Prot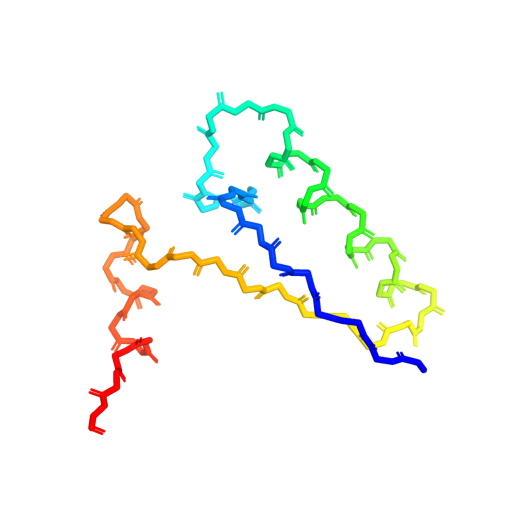ein AF-A0A4U3B1U0-F1 (afdb_monomer)

Sequence (58 aa):
MNILFAVSECVPFVKSGGLADVAGALPKELKKLGVDVRIILPNYSLIPQKLRDGCTLH

Organism: NCBI:txid1890302

pLDDT: mean 92.67, std 8.61, range [52.62, 97.94]

Structure (mmCIF, N/CA/C/O backbone):
data_AF-A0A4U3B1U0-F1
#
_entry.id   AF-A0A4U3B1U0-F1
#
loop_
_atom_site.group_PDB
_atom_site.id
_atom_site.type_symbol
_atom_site.label_atom_id
_atom_site.label_alt_id
_atom_site.label_comp_id
_atom_site.label_asym_id
_atom_site.label_entity_id
_atom_site.label_seq_id
_atom_site.pdbx_PDB_ins_code
_atom_site.Cartn_x
_atom_site.Cartn_y
_atom_site.Cartn_z
_atom_site.occupancy
_atom_site.B_iso_or_equiv
_atom_site.auth_seq_id
_atom_site.auth_comp_id
_atom_site.auth_asym_id
_atom_site.auth_atom_id
_atom_site.pdbx_PDB_model_num
ATOM 1 N N . MET A 1 1 ? -18.081 1.848 7.164 1.00 91.69 1 MET A N 1
ATOM 2 C CA . MET A 1 1 ? -17.726 2.493 5.880 1.00 91.69 1 MET A CA 1
ATOM 3 C C . MET A 1 1 ? -16.575 1.705 5.283 1.00 91.69 1 MET A C 1
ATOM 5 O O . MET A 1 1 ? -15.658 1.393 6.033 1.00 91.69 1 MET A O 1
ATOM 9 N N . ASN A 1 2 ? -16.643 1.377 3.991 1.00 96.56 2 ASN A N 1
ATOM 10 C CA . ASN A 1 2 ? -15.653 0.532 3.319 1.00 96.56 2 ASN A CA 1
ATOM 11 C C . ASN A 1 2 ? -14.870 1.381 2.315 1.00 96.56 2 ASN A C 1
ATOM 13 O O . ASN A 1 2 ? -15.487 2.073 1.506 1.00 96.56 2 ASN A O 1
ATOM 17 N N . ILE A 1 3 ? -13.538 1.337 2.369 1.00 97.44 3 ILE A N 1
ATOM 18 C CA . ILE A 1 3 ? -12.657 2.133 1.506 1.00 97.44 3 ILE A CA 1
ATOM 19 C C . ILE A 1 3 ? -11.639 1.224 0.812 1.00 97.44 3 ILE A C 1
ATOM 21 O O . ILE A 1 3 ? -10.946 0.440 1.457 1.00 97.44 3 ILE A O 1
ATOM 25 N N . LEU A 1 4 ? -11.502 1.372 -0.506 1.00 97.38 4 LEU A N 1
ATOM 26 C CA . LEU A 1 4 ? -10.441 0.743 -1.289 1.00 97.38 4 LEU A CA 1
ATOM 27 C C . LEU A 1 4 ? -9.509 1.823 -1.847 1.00 97.38 4 LEU A C 1
ATOM 29 O O . LEU A 1 4 ? -9.921 2.644 -2.661 1.00 97.38 4 LEU A O 1
ATOM 33 N N . PHE A 1 5 ? -8.250 1.803 -1.423 1.00 97.25 5 PHE A N 1
ATOM 34 C CA . PHE A 1 5 ? -7.196 2.647 -1.976 1.00 97.25 5 PHE A CA 1
ATOM 35 C C . PHE A 1 5 ? -6.620 1.980 -3.221 1.00 97.25 5 PHE A C 1
ATOM 37 O O . PHE A 1 5 ? -5.996 0.927 -3.115 1.00 97.25 5 PHE A O 1
ATOM 44 N N . ALA A 1 6 ? -6.801 2.600 -4.384 1.00 96.88 6 ALA A N 1
ATOM 45 C CA . ALA A 1 6 ? -6.108 2.220 -5.610 1.00 96.88 6 ALA A CA 1
ATOM 46 C C . ALA A 1 6 ? -4.882 3.120 -5.790 1.00 96.88 6 ALA A C 1
ATOM 48 O O . ALA A 1 6 ? -5.021 4.327 -5.983 1.00 96.88 6 ALA A O 1
ATOM 49 N N . VAL A 1 7 ? -3.685 2.543 -5.684 1.00 97.00 7 VAL A N 1
ATOM 50 C CA . VAL A 1 7 ? -2.417 3.287 -5.710 1.00 97.00 7 VAL A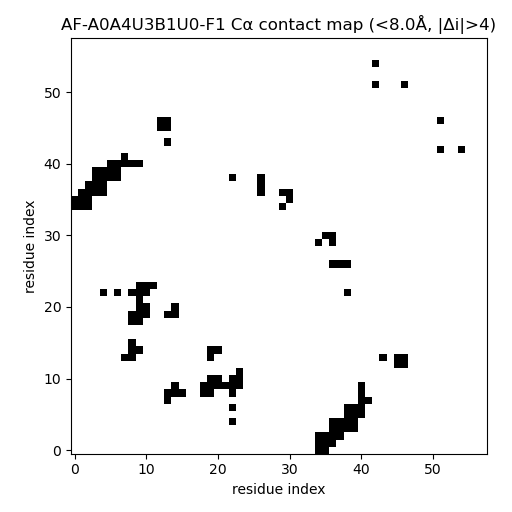 CA 1
ATOM 51 C C . VAL A 1 7 ? -1.400 2.604 -6.617 1.00 97.00 7 VAL A C 1
ATOM 53 O O . VAL A 1 7 ? -1.409 1.386 -6.780 1.00 97.00 7 VAL A O 1
ATOM 56 N N . SER A 1 8 ? -0.496 3.387 -7.201 1.00 96.38 8 SER A N 1
ATOM 57 C CA . SER A 1 8 ? 0.641 2.862 -7.966 1.00 96.38 8 SER A CA 1
ATOM 58 C C . SER A 1 8 ? 1.810 2.436 -7.074 1.00 96.38 8 SER A C 1
ATOM 60 O O . SER A 1 8 ? 2.634 1.631 -7.493 1.00 96.38 8 SER A O 1
ATOM 62 N N . GLU A 1 9 ? 1.894 2.945 -5.843 1.00 96.00 9 GLU A N 1
ATOM 63 C CA . GLU A 1 9 ? 2.988 2.660 -4.916 1.00 96.00 9 GLU A CA 1
ATOM 64 C C . GLU A 1 9 ? 2.515 2.610 -3.457 1.00 96.00 9 GLU A C 1
ATOM 66 O O . GLU A 1 9 ? 1.589 3.318 -3.063 1.00 96.00 9 GLU A O 1
ATOM 71 N N . CYS A 1 10 ? 3.136 1.745 -2.652 1.00 96.94 10 CYS A N 1
ATOM 72 C CA . CYS A 1 10 ? 2.833 1.556 -1.235 1.00 96.94 10 CYS A CA 1
ATOM 73 C C . CYS A 1 10 ? 4.000 0.864 -0.524 1.00 96.94 10 CYS A C 1
ATOM 75 O O . CYS A 1 10 ? 4.439 -0.212 -0.940 1.00 96.94 10 CYS A O 1
ATOM 77 N N . VAL A 1 11 ? 4.453 1.416 0.604 1.00 95.12 11 VAL A N 1
ATOM 78 C CA . VAL A 1 11 ? 5.450 0.737 1.446 1.00 95.12 11 VAL A CA 1
ATOM 79 C C . VAL A 1 11 ? 4.836 -0.474 2.173 1.00 95.12 11 VAL A C 1
ATOM 81 O O . VAL A 1 11 ? 3.676 -0.410 2.589 1.00 95.12 11 VAL A O 1
ATOM 84 N N . PRO A 1 12 ? 5.578 -1.583 2.366 1.00 92.81 12 PRO A N 1
ATOM 85 C CA . PRO A 1 12 ? 6.982 -1.803 2.001 1.00 92.81 12 PRO A CA 1
ATOM 86 C C . PRO A 1 12 ? 7.181 -2.420 0.601 1.00 92.81 12 PRO A C 1
ATOM 88 O O . PRO A 1 12 ? 8.277 -2.876 0.300 1.00 92.81 12 PRO A O 1
ATOM 91 N N . PHE A 1 13 ? 6.144 -2.487 -0.237 1.00 93.00 13 PHE A N 1
ATOM 92 C CA . PHE A 1 13 ? 6.186 -3.237 -1.496 1.00 93.00 13 PHE A CA 1
ATOM 93 C C . PHE A 1 13 ? 6.829 -2.455 -2.640 1.00 93.00 13 PHE A C 1
ATOM 95 O O . PHE A 1 13 ? 7.727 -2.961 -3.306 1.00 93.00 13 PHE A O 1
ATOM 102 N N . VAL A 1 14 ? 6.362 -1.230 -2.882 1.00 94.75 14 VAL A N 1
ATOM 103 C CA . VAL A 1 14 ? 6.781 -0.402 -4.019 1.00 94.75 14 VAL A CA 1
ATOM 104 C C . VAL A 1 14 ? 6.909 1.038 -3.561 1.00 94.75 14 VAL A C 1
ATOM 106 O O . VAL A 1 14 ? 5.969 1.585 -2.986 1.00 94.75 14 VAL A O 1
ATOM 109 N N . LYS A 1 15 ? 8.062 1.654 -3.822 1.00 94.94 15 LYS A N 1
ATOM 110 C CA . LYS A 1 15 ? 8.330 3.053 -3.489 1.00 94.94 15 LYS A CA 1
ATOM 111 C C . LYS A 1 15 ? 9.141 3.711 -4.595 1.00 94.94 15 LYS A C 1
ATOM 113 O O . LYS A 1 15 ? 10.284 3.331 -4.826 1.00 94.94 15 LYS A O 1
ATOM 118 N N . SER A 1 16 ? 8.558 4.720 -5.227 1.00 93.75 16 SER A N 1
ATOM 119 C CA . SER A 1 16 ? 9.255 5.669 -6.094 1.00 93.75 16 SER A CA 1
ATOM 120 C C . SER A 1 16 ? 9.270 7.076 -5.490 1.00 93.75 16 SER A C 1
ATOM 122 O O . SER A 1 16 ? 10.244 7.800 -5.679 1.00 93.75 16 SER A O 1
ATOM 124 N N . GLY A 1 17 ? 8.255 7.442 -4.693 1.00 93.19 17 GLY A N 1
ATOM 125 C CA . GLY A 1 17 ? 8.160 8.759 -4.067 1.00 93.19 17 GLY A CA 1
ATOM 126 C C . GLY A 1 17 ? 7.371 8.792 -2.755 1.00 93.19 17 GLY A C 1
ATOM 127 O O . GLY A 1 17 ? 7.372 7.841 -1.963 1.00 93.19 17 GLY A O 1
ATOM 128 N N . GLY A 1 18 ? 6.755 9.951 -2.498 1.00 96.50 18 GLY A N 1
ATOM 129 C CA . GLY A 1 18 ? 6.015 10.241 -1.265 1.00 96.50 18 GLY A CA 1
ATOM 130 C C . GLY A 1 18 ? 4.600 9.658 -1.222 1.00 96.50 18 GLY A C 1
ATOM 131 O O . GLY A 1 18 ? 4.048 9.498 -0.133 1.00 96.50 18 GLY A O 1
ATOM 132 N N . LEU A 1 19 ? 4.015 9.279 -2.368 1.00 96.19 19 LEU A N 1
ATOM 133 C CA . LEU A 1 19 ? 2.708 8.613 -2.388 1.00 96.19 19 LEU A CA 1
ATOM 134 C C . LEU A 1 19 ? 2.794 7.264 -1.658 1.00 96.19 19 LEU A C 1
ATOM 136 O O . LEU A 1 19 ? 1.885 6.933 -0.900 1.00 96.19 19 LEU A O 1
ATOM 140 N N . ALA A 1 20 ? 3.907 6.539 -1.789 1.00 96.25 20 ALA A N 1
ATOM 141 C CA . ALA A 1 20 ? 4.112 5.262 -1.112 1.00 96.25 20 ALA A CA 1
ATOM 142 C C . ALA A 1 20 ? 4.061 5.378 0.420 1.00 96.25 20 ALA A C 1
ATOM 144 O O . ALA A 1 20 ? 3.561 4.465 1.081 1.00 96.25 20 ALA A O 1
ATOM 145 N N . ASP A 1 21 ? 4.561 6.486 0.979 1.00 96.81 21 ASP A N 1
ATOM 146 C CA . ASP A 1 21 ? 4.550 6.735 2.425 1.00 96.81 21 ASP A CA 1
ATOM 147 C C . ASP A 1 21 ? 3.129 7.007 2.914 1.00 96.81 21 ASP A C 1
ATOM 149 O O . ASP A 1 21 ? 2.686 6.421 3.902 1.00 96.81 21 ASP A O 1
ATOM 153 N N . VAL A 1 22 ? 2.380 7.833 2.178 1.00 96.38 22 VAL A N 1
ATOM 154 C CA . VAL A 1 22 ? 0.980 8.140 2.495 1.00 96.38 22 VAL A CA 1
ATOM 155 C C . VAL A 1 22 ? 0.112 6.888 2.373 1.00 96.38 22 VAL A C 1
ATOM 157 O O . VAL A 1 22 ? -0.634 6.570 3.300 1.00 96.38 22 VAL A O 1
ATOM 160 N N . ALA A 1 23 ? 0.251 6.139 1.276 1.00 96.69 23 ALA A N 1
ATOM 161 C CA . ALA A 1 23 ? -0.473 4.893 1.036 1.00 96.69 23 ALA A CA 1
ATOM 162 C C . ALA A 1 23 ? -0.146 3.812 2.080 1.00 96.69 23 ALA A C 1
ATOM 164 O O . ALA A 1 23 ? -0.997 2.986 2.401 1.00 96.69 23 ALA A O 1
ATOM 165 N N . GLY A 1 24 ? 1.058 3.833 2.656 1.00 95.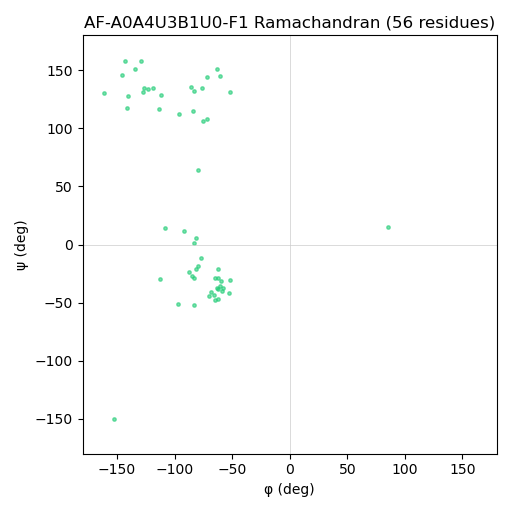12 24 GLY A N 1
ATOM 166 C CA . GLY A 1 24 ? 1.442 2.925 3.733 1.00 95.12 24 GLY A CA 1
ATOM 167 C C . GLY A 1 24 ? 1.033 3.378 5.138 1.00 95.12 24 GLY A C 1
ATOM 168 O O . GLY A 1 24 ? 0.879 2.522 6.013 1.00 95.12 24 GLY A O 1
ATOM 169 N N . ALA A 1 25 ? 0.882 4.682 5.386 1.00 97.31 25 ALA A N 1
ATOM 170 C CA . ALA A 1 25 ? 0.599 5.235 6.714 1.00 97.31 25 ALA A CA 1
ATOM 171 C C . ALA A 1 25 ? -0.894 5.513 6.945 1.00 97.31 25 ALA A C 1
ATOM 173 O O . ALA A 1 25 ? -1.462 5.039 7.928 1.00 97.31 25 ALA A O 1
ATOM 174 N N . LEU A 1 26 ? -1.557 6.228 6.032 1.00 96.94 26 LEU A N 1
ATOM 175 C CA . LEU A 1 26 ? -2.936 6.684 6.229 1.00 96.94 26 LEU A CA 1
ATOM 176 C C . LEU A 1 26 ? -3.941 5.523 6.376 1.00 96.94 26 LEU A C 1
ATOM 178 O O . LEU A 1 26 ? -4.717 5.542 7.335 1.00 96.94 26 LEU A O 1
ATOM 182 N N . PRO A 1 27 ? -3.925 4.473 5.528 1.00 96.31 27 PRO A N 1
ATOM 183 C CA . PRO A 1 27 ? -4.820 3.330 5.709 1.00 96.31 27 PRO A CA 1
ATOM 184 C C . PRO A 1 27 ? -4.633 2.622 7.056 1.00 96.31 27 PRO A C 1
ATOM 186 O O . PRO A 1 27 ? -5.600 2.122 7.628 1.00 96.31 27 PRO A O 1
ATOM 189 N N . LYS A 1 28 ? -3.414 2.607 7.615 1.00 95.75 28 LYS A N 1
ATOM 190 C CA . LYS A 1 28 ? -3.176 2.023 8.945 1.00 95.75 28 LYS A CA 1
ATOM 191 C C . LYS A 1 28 ? -3.885 2.816 1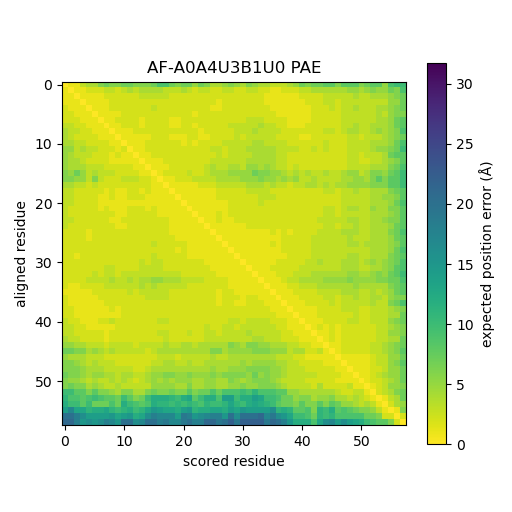0.037 1.00 95.75 28 LYS A C 1
ATOM 193 O O . LYS A 1 28 ? -4.506 2.204 10.903 1.00 95.75 28 LYS A O 1
ATOM 198 N N . GLU A 1 29 ? -3.836 4.145 9.985 1.00 97.19 29 GLU A N 1
ATOM 199 C CA . GLU A 1 29 ? -4.534 4.994 10.958 1.00 97.19 29 GLU A CA 1
ATOM 200 C C . GLU A 1 29 ? -6.057 4.909 10.800 1.00 97.19 29 GLU A C 1
ATOM 202 O O . GLU A 1 29 ? -6.766 4.751 11.792 1.00 97.19 29 GLU A O 1
ATOM 207 N N . LEU A 1 30 ? -6.574 4.889 9.566 1.00 96.88 30 LEU A N 1
ATOM 208 C CA . LEU A 1 30 ? -8.007 4.682 9.313 1.00 96.88 30 LEU A CA 1
ATOM 209 C C . LEU A 1 30 ? -8.504 3.347 9.881 1.00 96.88 30 LEU A C 1
ATOM 211 O O . LEU A 1 30 ? -9.580 3.285 10.477 1.00 96.88 30 LEU A O 1
ATOM 215 N N . LYS A 1 31 ? -7.699 2.286 9.762 1.00 96.56 31 LYS A N 1
ATOM 216 C CA . LYS A 1 31 ? -8.025 0.982 10.344 1.00 96.56 31 LYS A CA 1
ATOM 217 C C . LYS A 1 31 ? -8.127 1.036 11.872 1.00 96.56 31 LYS A C 1
ATOM 219 O O . LYS A 1 31 ? -9.017 0.403 12.433 1.00 96.56 31 LYS A O 1
ATOM 224 N N . LYS A 1 32 ? -7.268 1.810 12.553 1.00 97.19 32 LYS A N 1
ATOM 225 C CA . LYS A 1 32 ? -7.348 2.013 14.017 1.00 97.19 32 LYS A CA 1
ATOM 226 C C . LYS A 1 32 ? -8.625 2.740 14.440 1.00 97.19 32 LYS A C 1
ATOM 228 O O . LYS A 1 32 ? -9.121 2.497 15.532 1.00 97.19 32 LYS A O 1
ATOM 233 N N . LEU A 1 33 ? -9.172 3.587 13.569 1.00 97.12 33 LEU A N 1
ATOM 234 C CA . LEU A 1 33 ? -10.451 4.273 13.777 1.00 97.12 33 LEU A CA 1
ATOM 235 C C . LEU A 1 33 ? -11.675 3.394 13.444 1.00 97.12 33 LEU A C 1
ATOM 237 O O . LEU A 1 33 ? -12.801 3.883 13.469 1.00 97.12 33 LEU A O 1
ATOM 241 N N . GLY A 1 34 ? -11.480 2.108 13.130 1.00 96.88 34 GLY A N 1
ATOM 242 C CA . GLY A 1 34 ? -12.563 1.157 12.862 1.00 96.88 34 GLY A CA 1
ATOM 243 C C . GLY A 1 34 ? -13.078 1.156 11.419 1.00 96.88 34 GLY A C 1
ATOM 244 O O . GLY A 1 34 ? -14.148 0.610 11.152 1.00 96.88 34 GLY A O 1
ATOM 245 N N . VAL A 1 35 ? -12.347 1.755 10.475 1.00 97.94 35 VAL A N 1
ATOM 246 C CA . VAL A 1 35 ? -12.707 1.740 9.048 1.00 97.94 35 VAL A CA 1
ATOM 247 C C . VAL A 1 35 ? -12.228 0.435 8.393 1.00 97.94 35 VAL A C 1
ATOM 249 O O . VAL A 1 35 ? -11.061 0.068 8.541 1.00 97.94 35 VAL A O 1
ATOM 252 N N . ASP A 1 36 ? -13.096 -0.248 7.628 1.00 97.69 36 ASP A N 1
ATOM 253 C CA . ASP A 1 36 ? -12.658 -1.349 6.751 1.00 97.69 36 ASP A CA 1
ATOM 254 C C . ASP A 1 36 ? -11.972 -0.741 5.528 1.00 97.69 36 ASP A C 1
ATOM 256 O O . ASP A 1 36 ? -12.611 -0.140 4.659 1.00 97.69 36 ASP A O 1
ATOM 260 N N . VAL A 1 37 ? -10.648 -0.852 5.501 1.00 97.50 37 VAL A N 1
ATOM 261 C CA . VAL A 1 37 ? -9.802 -0.267 4.471 1.00 97.50 37 VAL A CA 1
ATOM 262 C C . VAL A 1 37 ? -8.903 -1.323 3.852 1.00 97.50 37 VAL A C 1
ATOM 264 O O . VAL A 1 37 ? -8.273 -2.129 4.543 1.00 97.50 37 VAL A O 1
ATOM 267 N N . ARG A 1 38 ? -8.829 -1.299 2.523 1.00 96.56 38 ARG A N 1
ATOM 268 C CA . ARG A 1 38 ? -7.985 -2.183 1.716 1.00 96.56 38 ARG A CA 1
ATOM 269 C C . ARG A 1 38 ? -7.161 -1.361 0.741 1.00 96.56 38 ARG A C 1
ATOM 271 O O . ARG A 1 38 ? -7.526 -0.236 0.406 1.00 96.56 38 ARG A O 1
ATOM 278 N N . ILE A 1 39 ? -6.056 -1.936 0.286 1.00 96.25 39 ILE A N 1
ATOM 279 C CA . ILE A 1 39 ? -5.163 -1.330 -0.700 1.00 96.25 39 ILE A CA 1
ATOM 280 C C . ILE A 1 39 ? -5.055 -2.298 -1.875 1.00 96.25 39 ILE A C 1
ATOM 282 O O . ILE A 1 39 ? -4.857 -3.495 -1.669 1.00 96.25 39 ILE A O 1
ATOM 286 N N . ILE A 1 40 ? -5.178 -1.775 -3.090 1.00 95.75 40 ILE A N 1
ATOM 287 C CA . ILE A 1 40 ? -4.863 -2.469 -4.334 1.00 95.75 40 ILE A CA 1
ATOM 288 C C . ILE A 1 40 ? -3.748 -1.707 -5.050 1.00 95.75 40 ILE A C 1
ATOM 290 O O . ILE A 1 40 ? -3.776 -0.478 -5.145 1.00 95.75 40 ILE A O 1
ATOM 294 N N . LEU A 1 41 ? -2.759 -2.451 -5.537 1.00 94.81 41 LEU A N 1
ATOM 295 C CA . LEU A 1 41 ? -1.656 -1.941 -6.339 1.00 94.81 41 LEU A CA 1
ATOM 296 C C . LEU A 1 41 ? -1.274 -2.966 -7.417 1.00 94.81 41 LEU A C 1
ATOM 298 O O . LEU A 1 41 ? -1.573 -4.153 -7.252 1.00 94.81 41 LEU A O 1
ATOM 302 N N . PRO A 1 42 ? -0.617 -2.546 -8.512 1.00 94.94 42 PRO A N 1
ATOM 303 C CA . PRO A 1 42 ? -0.160 -3.476 -9.537 1.00 94.94 42 PRO A CA 1
ATOM 304 C C . PRO A 1 42 ? 0.838 -4.509 -8.992 1.00 94.94 42 PRO A C 1
ATOM 306 O O . PRO A 1 42 ? 1.677 -4.212 -8.140 1.00 94.94 42 PRO A O 1
ATOM 309 N N . ASN A 1 43 ? 0.776 -5.731 -9.527 1.00 93.69 43 ASN A N 1
ATOM 310 C CA . ASN A 1 43 ? 1.645 -6.847 -9.144 1.00 93.69 43 ASN A CA 1
ATOM 311 C C . ASN A 1 43 ? 3.039 -6.746 -9.803 1.00 93.69 43 ASN A C 1
ATOM 313 O O . ASN A 1 43 ? 3.416 -7.567 -10.649 1.00 93.69 43 ASN A O 1
ATOM 317 N N . TYR A 1 44 ? 3.785 -5.698 -9.452 1.00 94.06 44 TYR A N 1
ATOM 318 C CA . TYR A 1 44 ? 5.101 -5.401 -10.016 1.00 94.06 44 TYR A CA 1
ATOM 319 C C . TYR A 1 44 ? 6.140 -6.492 -9.720 1.00 94.06 44 TYR A C 1
ATOM 321 O O . TYR A 1 44 ? 6.119 -7.137 -8.674 1.00 94.06 44 TYR A O 1
ATOM 329 N N . SER A 1 45 ? 7.114 -6.648 -10.621 1.00 92.25 45 SER A N 1
ATOM 330 C CA . SER A 1 45 ? 8.207 -7.628 -10.501 1.00 92.25 45 SER A CA 1
ATOM 331 C C . SER A 1 45 ? 9.121 -7.420 -9.292 1.00 92.25 45 SER A C 1
ATOM 333 O O . SER A 1 45 ? 9.774 -8.359 -8.853 1.00 92.25 45 SER A O 1
ATOM 335 N N . LEU A 1 46 ? 9.138 -6.204 -8.754 1.00 92.00 46 LEU A N 1
ATOM 336 C CA . LEU A 1 46 ? 9.905 -5.801 -7.577 1.00 92.00 46 LEU A CA 1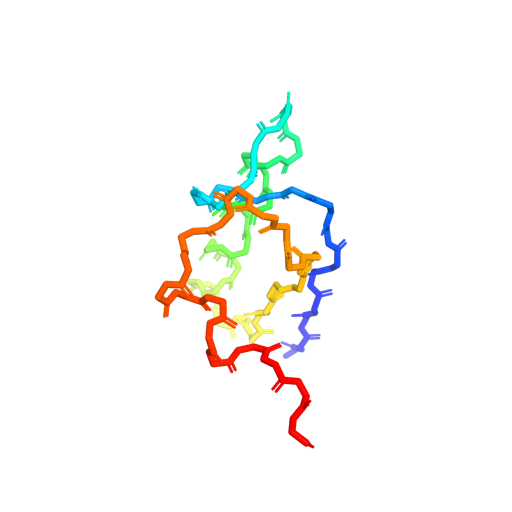
ATOM 337 C C . LEU A 1 46 ? 9.283 -6.273 -6.249 1.00 92.00 46 LEU A C 1
ATOM 339 O O . LEU A 1 46 ? 9.955 -6.254 -5.221 1.00 92.00 46 LEU A O 1
ATOM 343 N N . ILE A 1 47 ? 8.040 -6.768 -6.264 1.00 93.06 47 ILE A N 1
ATOM 344 C CA . ILE A 1 47 ? 7.432 -7.432 -5.106 1.00 93.06 47 ILE A CA 1
ATOM 345 C C . ILE A 1 47 ? 8.027 -8.851 -4.983 1.00 93.06 47 ILE A C 1
ATOM 347 O O . ILE A 1 47 ? 8.105 -9.562 -5.988 1.00 93.06 47 ILE A O 1
ATOM 351 N N . PRO A 1 48 ? 8.429 -9.313 -3.780 1.00 92.50 48 PRO A N 1
ATOM 352 C CA . PRO A 1 48 ? 8.964 -10.661 -3.592 1.00 92.50 48 PRO A CA 1
ATOM 353 C C . PRO A 1 48 ? 8.045 -11.742 -4.166 1.00 92.50 48 PRO A C 1
ATOM 355 O O . PRO A 1 48 ? 6.855 -11.763 -3.860 1.00 92.50 48 PRO A O 1
ATOM 358 N N . GLN A 1 49 ? 8.600 -12.671 -4.951 1.00 90.00 49 GLN A N 1
ATOM 359 C CA . GLN A 1 49 ? 7.828 -13.691 -5.674 1.00 90.00 49 GLN A CA 1
ATOM 360 C C . GLN A 1 49 ? 6.869 -14.479 -4.771 1.00 90.00 49 GLN A C 1
ATOM 362 O O . GLN A 1 49 ? 5.694 -14.589 -5.097 1.00 90.00 49 GLN A O 1
ATOM 367 N N . LYS A 1 50 ? 7.316 -14.858 -3.565 1.00 90.88 50 LYS A N 1
ATOM 368 C CA . LYS A 1 50 ? 6.493 -15.530 -2.544 1.00 90.88 50 LYS A CA 1
ATOM 369 C C . LYS A 1 50 ? 5.170 -14.812 -2.233 1.00 90.88 50 LYS A C 1
ATOM 371 O O . LYS A 1 50 ? 4.199 -15.450 -1.843 1.00 90.88 50 LYS A O 1
ATOM 376 N N . LEU A 1 51 ? 5.139 -13.484 -2.350 1.00 88.94 51 LEU A N 1
ATOM 377 C CA . LEU A 1 51 ? 3.936 -12.675 -2.139 1.00 88.94 51 LEU A CA 1
ATOM 378 C C . LEU A 1 51 ? 3.097 -12.528 -3.415 1.00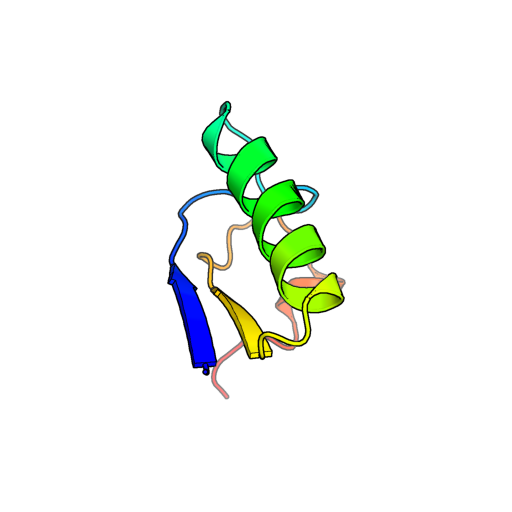 88.94 51 LEU A C 1
ATOM 380 O O . LEU A 1 51 ? 1.901 -12.279 -3.320 1.00 88.94 51 LEU A O 1
ATOM 384 N N . ARG A 1 52 ? 3.709 -12.678 -4.594 1.00 89.06 52 ARG A N 1
ATOM 385 C CA . ARG A 1 52 ? 3.054 -12.577 -5.907 1.00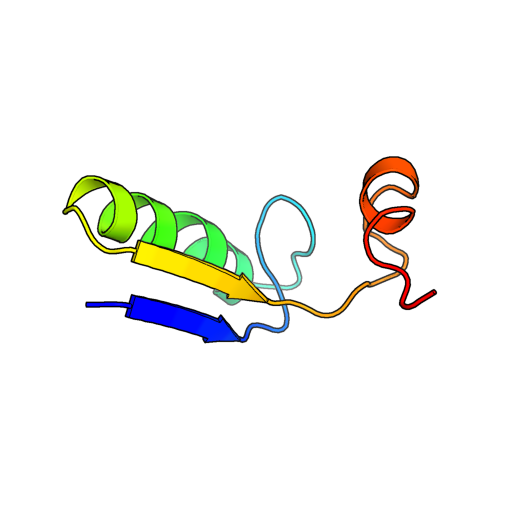 89.06 52 ARG A CA 1
ATOM 386 C C . ARG A 1 52 ? 2.374 -13.879 -6.327 1.00 89.06 52 ARG A C 1
ATOM 388 O O . ARG A 1 52 ? 1.388 -13.813 -7.056 1.00 89.06 52 ARG A O 1
ATOM 395 N N . ASP A 1 53 ? 2.879 -15.027 -5.871 1.00 85.75 53 ASP A N 1
ATOM 396 C CA . ASP A 1 53 ? 2.403 -16.360 -6.270 1.00 85.75 53 ASP A CA 1
ATOM 397 C C . ASP A 1 53 ? 0.901 -16.553 -5.978 1.00 85.75 53 ASP A C 1
ATOM 399 O O . ASP A 1 53 ? 0.172 -17.093 -6.806 1.00 85.75 53 ASP A O 1
ATOM 403 N N . GLY A 1 54 ? 0.405 -16.016 -4.857 1.00 81.44 54 GLY A N 1
ATOM 404 C CA . GLY A 1 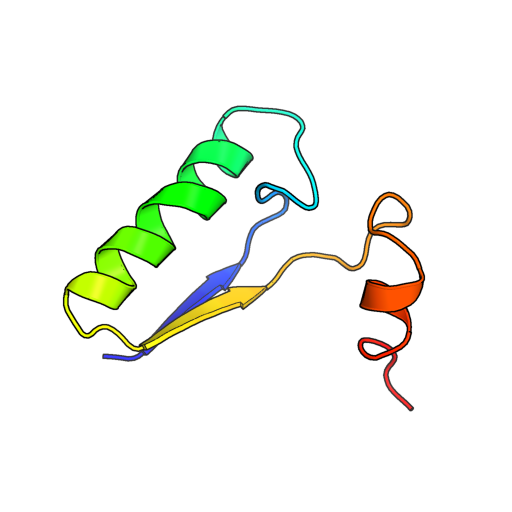54 ? -1.019 -16.044 -4.485 1.00 81.44 54 GLY A CA 1
ATOM 405 C C . GLY A 1 54 ? -1.889 -14.948 -5.117 1.00 81.44 54 GLY A C 1
ATOM 406 O O . GLY A 1 54 ? -3.076 -14.866 -4.816 1.00 81.44 54 GLY A O 1
ATOM 407 N N . CYS A 1 55 ? -1.315 -14.081 -5.955 1.00 74.69 55 CYS A N 1
ATOM 408 C CA . CYS A 1 55 ? -2.007 -12.967 -6.616 1.00 74.69 55 CYS A CA 1
ATOM 409 C C . CYS A 1 55 ? -2.207 -13.205 -8.120 1.00 74.69 55 CYS A C 1
ATOM 411 O O . CYS A 1 55 ? -2.476 -12.259 -8.864 1.00 74.69 55 CYS A O 1
ATOM 413 N N . THR A 1 56 ? -2.030 -14.442 -8.583 1.00 67.81 56 THR A N 1
ATOM 414 C CA . THR A 1 56 ? -2.305 -14.830 -9.966 1.00 67.81 56 THR A CA 1
ATOM 415 C C . THR A 1 56 ? -3.783 -15.195 -10.118 1.00 67.81 56 THR A C 1
ATOM 417 O O . THR A 1 56 ? -4.371 -15.844 -9.256 1.00 67.81 56 THR A O 1
ATOM 420 N N . LEU A 1 57 ? -4.410 -14.716 -11.197 1.00 61.56 57 LEU A N 1
ATOM 421 C CA . LEU A 1 57 ? -5.719 -15.207 -11.622 1.00 61.56 57 LEU A CA 1
ATOM 422 C C . LEU A 1 57 ? -5.483 -16.613 -12.187 1.00 61.56 57 LEU A C 1
A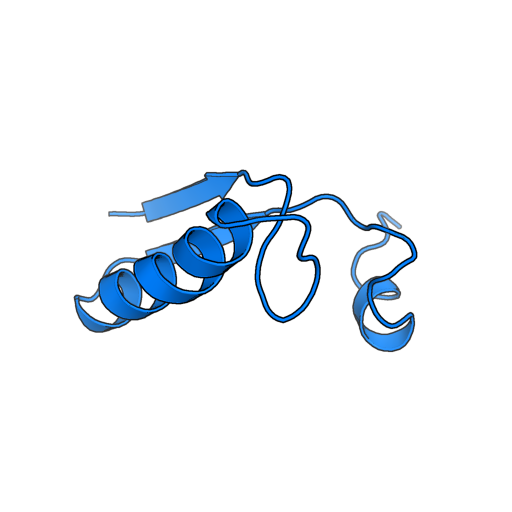TOM 424 O O . LEU A 1 57 ? -4.844 -16.739 -13.232 1.00 61.56 57 LEU A O 1
ATOM 428 N N . HIS A 1 58 ? -5.909 -17.640 -11.452 1.00 52.62 58 HIS A N 1
ATOM 429 C CA . HIS A 1 58 ? -6.051 -18.992 -11.989 1.00 52.62 58 HIS A CA 1
ATOM 430 C C . HIS A 1 58 ? -7.278 -19.071 -12.897 1.00 52.62 58 HIS A C 1
ATOM 432 O O . HIS A 1 58 ? -8.308 -18.455 -12.535 1.00 52.62 58 HIS A O 1
#

Solvent-accessible surface area (backbone atoms only — not comparable to full-atom values): 3648 Å² total; per-residue (Å²): 111,80,45,76,46,80,40,92,36,28,54,94,59,36,75,92,61,70,61,9,54,49,57,44,45,51,54,54,54,43,40,74,75,70,37,52,64,48,79,48,60,76,92,51,87,78,41,61,62,87,70,49,68,82,70,61,90,127

Secondary structure (DSSP, 8-state):
-EEEEE-S-BTTTB-SSSHHHHHHHHHHHHHHTT-EEEEE----TTS-HHHHGGGS--

Nearest PDB structures (foldseek):
  1rzv-assembly2_B  TM=9.326E-01  e=2.208E-03  Agrobacterium tumefaciens
  6gnf-assembly1_A  TM=9.861E-01  e=4.726E-03  Cyanobacterium sp. CLg1
  6gnf-assembly3_C  TM=9.857E-01  e=5.816E-03  Cyanobacterium sp. CLg1
  6gnf-assembly2_B  TM=9.471E-01  e=3.583E-03  Cyanobacterium sp. CLg1
  6gne-assembly1_A  TM=9.804E-01  e=8.808E-03  Arabidopsis thaliana

Radius of gyration: 12.27 Å; Cα contacts (8 Å, |Δi|>4): 67; chains: 1; bounding box: 28×29×26 Å

Mean predicted aligned error: 3.53 Å

InterPro domains:
  IPR013534 Starch synthase, catalytic domain [PF08323] (2-51)

Foldseek 3Di:
DAEEAEDAAAPPFGDDDDVNVCNDPVQVVVVVVVYHYYYDHDLDPSGPVVVCVVVDDD